Protein AF-A0A9E7W021-F1 (afdb_monomer)

Nearest PDB structures (foldseek):
  4r4e-assembly1_B  TM=9.719E-01  e=2.590E-05  Bacillus subtilis subsp. subtilis str. 168
  4r4e-assembly1_A  TM=9.359E-01  e=2.597E-04  Bacillus subtilis subsp. subtilis str. 168
  2zhg-assembly1_A-2  TM=7.734E-01  e=1.151E-04  Escherichia coli K-12
  2zhh-assembly1_A-2  TM=7.862E-01  e=1.151E-04  Escherichia coli K-12
  5i44-assembly1_D  TM=8.967E-01  e=3.910E-03  Bacillus subtilis subsp. subtilis str. 168

Structure (mmCIF, N/CA/C/O backbone):
data_AF-A0A9E7W021-F1
#
_entry.id   AF-A0A9E7W021-F1
#
loop_
_atom_site.group_PDB
_atom_site.id
_atom_site.type_symb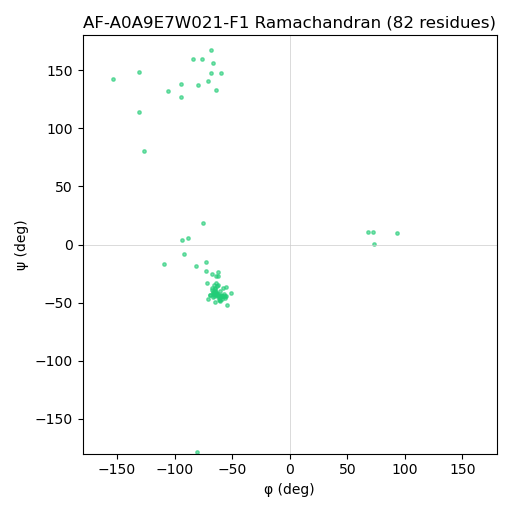ol
_atom_site.label_atom_id
_atom_site.label_alt_id
_atom_site.label_comp_id
_atom_site.label_asym_id
_atom_site.label_entity_id
_atom_site.label_seq_id
_atom_site.pdbx_PDB_ins_code
_atom_site.Cartn_x
_atom_site.Cartn_y
_atom_site.Cartn_z
_atom_site.occupancy
_atom_site.B_iso_or_equiv
_atom_site.auth_seq_id
_atom_site.auth_comp_id
_atom_site.auth_asym_id
_atom_site.auth_atom_id
_atom_site.pdbx_PDB_model_num
ATOM 1 N N . MET A 1 1 ? -5.128 10.458 8.065 1.00 94.81 1 MET A N 1
ATOM 2 C CA . MET A 1 1 ? -4.135 9.411 8.378 1.00 94.81 1 MET A CA 1
ATOM 3 C C . MET A 1 1 ? -4.767 8.341 9.253 1.00 94.81 1 MET A C 1
ATOM 5 O O . MET A 1 1 ? -5.552 8.687 10.126 1.00 94.81 1 MET A O 1
ATOM 9 N N . PHE A 1 2 ? -4.427 7.071 9.042 1.00 97.56 2 PHE A N 1
ATOM 10 C CA . PHE A 1 2 ? -5.032 5.911 9.706 1.00 97.56 2 PHE A CA 1
ATOM 11 C C . PHE A 1 2 ? -3.955 4.972 10.266 1.00 97.56 2 PHE A C 1
ATOM 13 O O . PHE A 1 2 ? -2.854 4.893 9.723 1.00 97.56 2 PHE A O 1
ATOM 20 N N . SER A 1 3 ? -4.249 4.284 11.373 1.00 97.75 3 SER A N 1
ATOM 21 C CA . SER A 1 3 ? -3.380 3.231 11.919 1.00 97.75 3 SER A CA 1
ATOM 22 C C . SER A 1 3 ? -3.499 1.944 11.098 1.00 97.75 3 SER A C 1
ATOM 24 O O . SER A 1 3 ? -4.507 1.731 10.427 1.00 97.75 3 SER A O 1
ATOM 26 N N . ILE A 1 4 ? -2.508 1.051 11.187 1.00 97.38 4 ILE A N 1
ATOM 27 C CA . ILE A 1 4 ? -2.537 -0.229 10.458 1.00 97.38 4 ILE A CA 1
ATOM 28 C C . ILE A 1 4 ? -3.768 -1.083 10.807 1.00 97.38 4 ILE A C 1
ATOM 30 O O . ILE A 1 4 ? -4.354 -1.690 9.918 1.00 97.38 4 ILE A O 1
ATOM 34 N N . SER A 1 5 ? -4.207 -1.076 12.070 1.00 97.69 5 SER A N 1
ATOM 35 C CA . SER A 1 5 ? -5.412 -1.797 12.498 1.00 97.69 5 SER A CA 1
ATOM 36 C C . SER A 1 5 ? -6.668 -1.213 11.853 1.00 97.69 5 SER A C 1
ATOM 38 O O . SER A 1 5 ? -7.473 -1.951 11.296 1.00 97.69 5 SER A O 1
ATOM 40 N N . ARG A 1 6 ? -6.796 0.123 11.827 1.00 98.1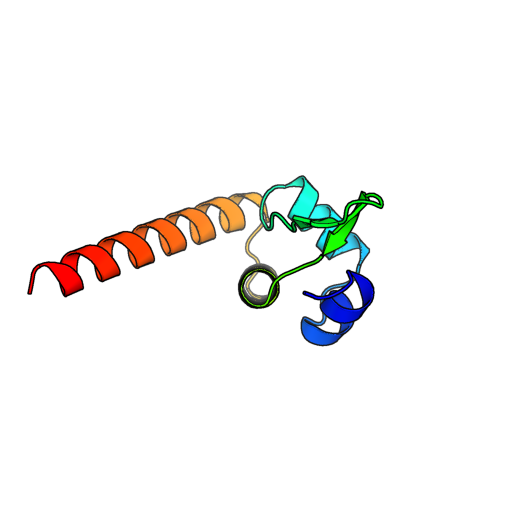2 6 ARG A N 1
ATOM 41 C CA . ARG A 1 6 ? -7.939 0.778 11.178 1.00 98.12 6 ARG A CA 1
ATOM 42 C C . ARG A 1 6 ? -7.943 0.555 9.666 1.00 98.12 6 ARG A C 1
ATOM 44 O O . ARG A 1 6 ? -9.001 0.422 9.067 1.00 98.12 6 ARG A O 1
ATOM 51 N N . VAL A 1 7 ? -6.773 0.505 9.037 1.00 98.25 7 VAL A N 1
ATOM 52 C 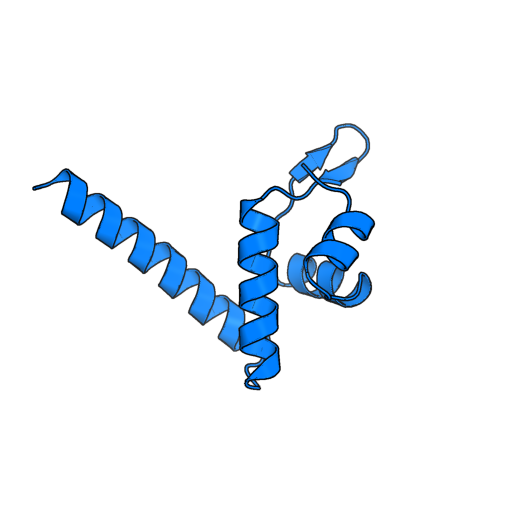CA . VAL A 1 7 ? -6.652 0.183 7.608 1.00 98.25 7 VAL A 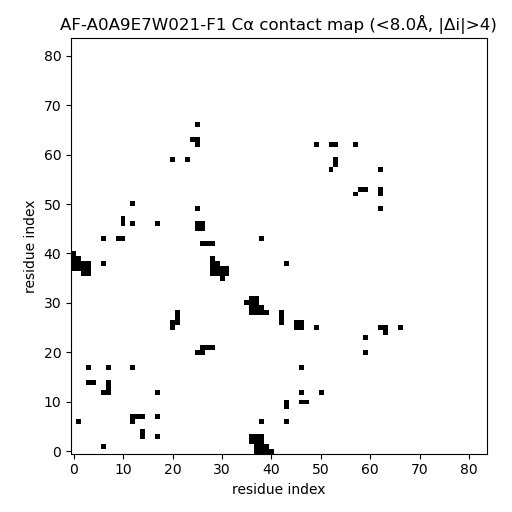CA 1
ATOM 53 C C . VAL A 1 7 ? -7.069 -1.255 7.328 1.00 98.25 7 VAL A C 1
ATOM 55 O O . VAL A 1 7 ? -7.767 -1.485 6.344 1.00 98.25 7 VAL A O 1
ATOM 58 N N . ALA A 1 8 ? -6.701 -2.207 8.188 1.00 98.06 8 ALA A N 1
ATOM 59 C CA . ALA A 1 8 ? -7.122 -3.599 8.044 1.00 98.06 8 ALA A CA 1
ATOM 60 C C . ALA A 1 8 ? -8.654 -3.726 8.046 1.00 98.06 8 ALA A C 1
ATOM 62 O O . ALA A 1 8 ? -9.215 -4.359 7.156 1.00 98.06 8 ALA A O 1
ATOM 63 N N . GLU A 1 9 ? -9.337 -3.027 8.958 1.00 97.56 9 GLU A N 1
ATOM 64 C CA . GLU A 1 9 ? -10.807 -2.946 8.982 1.00 97.56 9 GLU A CA 1
ATOM 65 C C . GLU A 1 9 ? -11.383 -2.319 7.702 1.00 97.56 9 GLU A C 1
ATOM 67 O O . GLU A 1 9 ? -12.333 -2.837 7.124 1.00 97.56 9 GLU A O 1
ATOM 72 N N . LEU A 1 10 ? -10.807 -1.208 7.230 1.00 97.12 10 LEU A N 1
ATOM 73 C CA . LEU A 1 10 ? -11.325 -0.461 6.074 1.00 97.12 10 LEU A CA 1
ATOM 74 C C . LEU A 1 10 ? -11.091 -1.153 4.722 1.00 97.12 10 LEU A C 1
ATOM 76 O O . LEU A 1 10 ? -11.759 -0.815 3.739 1.00 97.12 10 LEU A O 1
ATOM 80 N N . THR A 1 11 ? -10.106 -2.046 4.647 1.00 96.94 11 THR A N 1
ATOM 81 C CA . THR A 1 11 ? -9.684 -2.717 3.406 1.00 96.94 11 THR A CA 1
ATOM 82 C C . THR A 1 11 ? -10.050 -4.197 3.372 1.00 96.94 11 THR A C 1
ATOM 84 O O . THR A 1 11 ? -10.001 -4.794 2.303 1.00 96.94 11 THR A O 1
ATOM 87 N N . GLY A 1 12 ? -10.378 -4.804 4.518 1.00 95.94 12 GLY A N 1
ATOM 88 C CA . GLY A 1 12 ? -10.539 -6.256 4.637 1.00 95.94 12 GLY A CA 1
ATOM 89 C C . GLY A 1 12 ? -9.225 -7.034 4.471 1.00 95.94 12 GLY A C 1
ATOM 90 O O . GLY A 1 12 ? -9.234 -8.257 4.329 1.00 95.94 12 GLY A O 1
ATOM 91 N N . VAL A 1 13 ? -8.078 -6.346 4.460 1.00 97.25 13 VAL A N 1
ATOM 92 C CA . VAL A 1 13 ? -6.750 -6.953 4.335 1.00 97.25 13 VAL A CA 1
ATOM 93 C C . VAL A 1 13 ? -6.168 -7.174 5.727 1.00 97.25 13 VAL A C 1
ATOM 95 O O . VAL A 1 13 ? -6.064 -6.246 6.526 1.00 97.25 13 VAL A O 1
ATOM 98 N N . GLY A 1 14 ? -5.742 -8.404 6.021 1.00 97.62 14 GLY A N 1
ATOM 99 C CA . GLY A 1 14 ? -5.116 -8.728 7.302 1.00 97.62 14 GLY A CA 1
ATOM 100 C C . GLY A 1 14 ? -3.840 -7.916 7.559 1.00 97.62 14 GLY A C 1
ATOM 101 O O . GLY A 1 14 ? -3.074 -7.619 6.642 1.00 97.62 14 GLY A O 1
ATOM 102 N N . VAL A 1 15 ? -3.562 -7.600 8.828 1.00 98.06 15 VAL A N 1
ATOM 103 C CA . VAL A 1 15 ? -2.394 -6.791 9.238 1.00 98.06 15 VAL A CA 1
ATOM 104 C C . VAL A 1 15 ? -1.068 -7.381 8.741 1.00 98.06 15 VAL A C 1
ATOM 106 O O . VAL A 1 15 ? -0.169 -6.634 8.358 1.00 98.06 15 VAL A O 1
ATOM 109 N N . GLN A 1 16 ? -0.932 -8.709 8.720 1.00 98.06 16 GLN A N 1
ATOM 110 C CA . GLN A 1 16 ? 0.269 -9.366 8.201 1.00 98.06 16 GLN A CA 1
ATOM 111 C C . GLN A 1 16 ? 0.439 -9.139 6.691 1.00 98.06 16 GLN A C 1
ATOM 113 O O . GLN A 1 16 ? 1.540 -8.809 6.254 1.00 98.06 16 GLN A O 1
ATOM 118 N N . SER A 1 17 ? -0.641 -9.232 5.911 1.00 97.75 17 SER A N 1
ATOM 119 C CA . SER A 1 17 ? -0.630 -8.929 4.476 1.00 97.75 17 SER A CA 1
ATOM 120 C C . SER A 1 17 ? -0.314 -7.456 4.219 1.00 97.75 17 SER A C 1
ATOM 122 O O . SER A 1 17 ? 0.511 -7.159 3.368 1.00 97.75 17 SER A O 1
ATOM 124 N N . LEU A 1 18 ? -0.856 -6.527 5.016 1.00 98.25 18 LEU A N 1
ATOM 125 C CA . LEU A 1 18 ? -0.502 -5.103 4.918 1.00 98.25 18 LEU A CA 1
ATOM 126 C C . LEU A 1 18 ? 1.006 -4.863 5.095 1.00 98.25 18 LEU A C 1
ATOM 128 O O . LEU A 1 18 ? 1.610 -4.122 4.322 1.00 98.25 18 LEU A O 1
ATOM 132 N N . ARG A 1 19 ? 1.634 -5.520 6.079 1.00 97.81 19 ARG A N 1
ATOM 133 C CA . ARG A 1 19 ? 3.095 -5.455 6.279 1.00 97.81 19 ARG A CA 1
ATOM 134 C C . ARG A 1 19 ? 3.855 -6.077 5.114 1.00 97.81 19 ARG A C 1
ATOM 136 O O . ARG A 1 19 ? 4.902 -5.575 4.728 1.00 97.81 19 ARG A O 1
ATOM 143 N N . GLN A 1 20 ? 3.334 -7.170 4.567 1.00 97.81 20 GLN A N 1
ATOM 144 C CA . GLN A 1 20 ? 3.918 -7.842 3.416 1.00 97.81 20 GLN A CA 1
ATOM 145 C C . GLN A 1 20 ? 3.873 -6.962 2.157 1.00 97.81 20 GLN A C 1
ATOM 147 O O . GLN A 1 20 ? 4.833 -6.955 1.388 1.00 97.81 20 GLN A O 1
ATOM 152 N N . TYR A 1 21 ? 2.774 -6.235 1.952 1.00 98.06 21 TYR A N 1
ATOM 153 C CA . TYR A 1 21 ? 2.588 -5.321 0.827 1.00 98.06 21 TYR A CA 1
ATOM 154 C C . TYR A 1 21 ? 3.511 -4.107 0.954 1.00 98.06 21 TYR A C 1
ATOM 156 O O . TYR A 1 21 ? 4.187 -3.769 -0.012 1.00 98.06 21 TYR A O 1
ATOM 164 N N . GLU A 1 22 ? 3.627 -3.525 2.154 1.00 97.75 22 GLU A N 1
ATOM 165 C CA . GLU A 1 22 ? 4.609 -2.470 2.452 1.00 97.75 22 GLU A CA 1
ATOM 166 C C . GLU A 1 22 ? 6.047 -2.948 2.202 1.00 97.75 22 GLU A C 1
ATOM 168 O O . GLU A 1 22 ? 6.813 -2.271 1.527 1.00 97.75 22 GLU A O 1
ATOM 173 N N . ALA A 1 23 ? 6.415 -4.139 2.686 1.00 97.19 23 ALA A N 1
ATOM 174 C CA . ALA A 1 23 ? 7.759 -4.693 2.497 1.00 97.19 23 ALA A CA 1
ATOM 175 C C . ALA A 1 23 ? 8.119 -4.936 1.021 1.00 97.19 23 ALA A C 1
ATOM 177 O O . ALA A 1 23 ? 9.295 -4.984 0.674 1.00 97.19 23 ALA A O 1
ATOM 178 N N . ARG A 1 24 ? 7.112 -5.098 0.156 1.00 96.75 24 ARG A N 1
ATOM 179 C CA . ARG A 1 24 ? 7.266 -5.219 -1.300 1.00 96.75 24 ARG A CA 1
ATOM 180 C C . ARG A 1 24 ? 7.121 -3.888 -2.042 1.00 96.75 24 ARG A C 1
ATOM 182 O O . ARG A 1 24 ? 7.116 -3.896 -3.265 1.00 96.75 24 ARG A O 1
ATOM 189 N N . GLY A 1 25 ? 6.965 -2.770 -1.334 1.00 97.19 25 GLY A N 1
ATOM 190 C CA . GLY A 1 25 ? 6.804 -1.446 -1.940 1.00 97.19 25 GLY A CA 1
ATOM 191 C C . GLY A 1 25 ? 5.444 -1.210 -2.603 1.00 97.19 25 GLY A C 1
ATOM 192 O O . GLY A 1 25 ? 5.262 -0.207 -3.282 1.00 97.19 25 GLY A O 1
ATOM 193 N N . LEU A 1 26 ? 4.456 -2.088 -2.395 1.00 97.75 26 LEU A N 1
ATOM 194 C CA . LEU A 1 26 ? 3.114 -1.918 -2.970 1.00 97.75 26 LEU A CA 1
ATOM 195 C C . LEU A 1 26 ? 2.325 -0.796 -2.288 1.00 97.75 26 LEU A C 1
ATOM 197 O O . LEU A 1 26 ? 1.297 -0.370 -2.800 1.00 97.75 26 LEU A O 1
ATOM 201 N N . VAL A 1 27 ? 2.774 -0.337 -1.124 1.00 97.69 27 VAL A N 1
ATOM 202 C CA . VAL A 1 27 ? 2.261 0.836 -0.416 1.00 97.69 27 VAL A CA 1
ATOM 203 C C . VAL A 1 27 ? 3.385 1.398 0.450 1.00 97.69 27 VAL A C 1
ATOM 205 O O . VAL A 1 27 ? 4.133 0.629 1.056 1.00 97.69 27 VAL A O 1
ATOM 208 N N . THR A 1 28 ? 3.480 2.721 0.551 1.00 97.06 28 THR A N 1
ATOM 209 C CA . THR A 1 28 ? 4.548 3.388 1.309 1.00 97.06 28 THR A CA 1
ATOM 210 C C . THR A 1 28 ? 3.926 4.358 2.311 1.00 97.06 28 THR A C 1
ATOM 212 O O . THR A 1 28 ? 3.845 5.556 2.047 1.00 97.06 28 THR A O 1
ATOM 215 N N . PRO A 1 29 ? 3.449 3.862 3.469 1.00 97.31 29 PRO A N 1
ATOM 216 C CA . PRO A 1 29 ? 2.835 4.715 4.472 1.00 97.31 29 PRO A CA 1
ATOM 217 C C . PRO A 1 29 ? 3.872 5.638 5.106 1.00 97.31 29 PRO A C 1
ATOM 219 O O . PRO A 1 29 ? 5.018 5.252 5.356 1.00 97.31 29 PRO A O 1
ATOM 222 N N . MET A 1 30 ? 3.435 6.831 5.494 1.00 97.44 30 MET A N 1
ATOM 223 C CA . MET A 1 30 ? 4.267 7.719 6.297 1.00 97.44 30 MET A CA 1
ATOM 224 C C . MET A 1 30 ? 4.513 7.131 7.690 1.00 97.44 30 MET A C 1
ATOM 226 O O . MET A 1 30 ? 3.717 6.354 8.232 1.00 97.44 30 MET A O 1
ATOM 230 N N . ARG A 1 31 ? 5.607 7.553 8.321 1.00 95.75 31 ARG A N 1
ATOM 231 C CA . ARG A 1 31 ? 5.882 7.290 9.735 1.00 95.75 31 ARG A CA 1
ATOM 232 C C . ARG A 1 31 ? 5.655 8.575 10.526 1.00 95.75 31 ARG A C 1
ATOM 234 O O . ARG A 1 31 ? 6.109 9.635 10.114 1.00 95.75 31 ARG A O 1
ATOM 241 N N . SER A 1 32 ? 4.921 8.496 11.636 1.00 94.81 32 SER A N 1
ATOM 242 C CA . SER A 1 32 ? 4.857 9.602 12.604 1.00 94.81 32 SER A CA 1
ATOM 243 C C . SER A 1 32 ? 6.205 9.776 13.309 1.00 94.81 32 SER A C 1
ATOM 245 O O . SER A 1 32 ? 7.000 8.840 13.303 1.00 94.81 32 SER A O 1
ATOM 247 N N . GLU A 1 33 ? 6.403 10.881 14.031 1.00 92.75 33 GLU A N 1
ATOM 248 C CA . GLU A 1 33 ? 7.611 11.116 14.848 1.00 92.75 33 GLU A CA 1
ATOM 249 C C . GLU A 1 33 ? 7.937 9.940 15.788 1.00 92.75 33 GLU A C 1
ATOM 251 O O . GLU A 1 33 ? 9.071 9.483 15.842 1.00 92.75 33 GLU A O 1
ATOM 256 N N . GLY A 1 34 ? 6.926 9.339 16.429 1.00 93.38 34 GLY A N 1
ATOM 257 C CA . GLY A 1 34 ? 7.086 8.12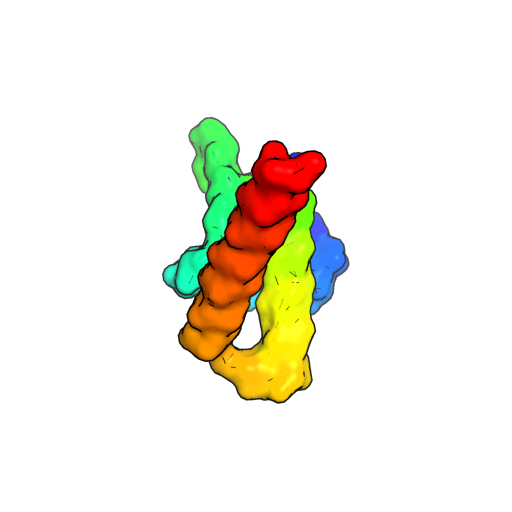3 17.244 1.00 93.38 34 GLY A CA 1
ATOM 258 C C . GLY A 1 34 ? 7.262 6.807 16.461 1.00 93.38 34 GLY A C 1
ATOM 259 O O . GLY A 1 34 ? 6.940 5.743 16.980 1.00 93.38 34 GLY A O 1
ATOM 260 N N . GLY A 1 35 ? 7.639 6.844 15.179 1.00 93.88 35 GLY A N 1
ATOM 261 C CA . GLY A 1 35 ? 7.935 5.665 14.345 1.00 93.88 3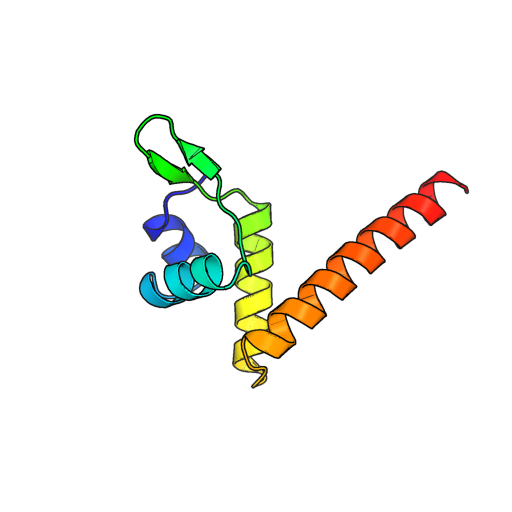5 GLY A CA 1
ATOM 262 C C . GLY A 1 35 ? 6.732 4.821 13.887 1.00 93.88 35 GLY A C 1
ATOM 263 O O . GLY A 1 35 ? 6.893 3.820 13.174 1.00 93.88 35 GLY A O 1
ATOM 264 N N . THR A 1 36 ? 5.508 5.205 14.257 1.00 94.56 36 THR A N 1
ATOM 265 C CA . THR A 1 36 ? 4.284 4.454 13.938 1.00 94.56 36 THR A CA 1
ATOM 266 C C . THR A 1 36 ? 3.817 4.711 12.504 1.00 94.56 36 THR A C 1
ATOM 268 O O . THR A 1 36 ? 3.795 5.849 12.041 1.00 94.56 36 THR A O 1
ATOM 271 N N . ARG A 1 37 ? 3.393 3.651 11.801 1.00 96.69 37 ARG A N 1
ATOM 272 C CA . ARG A 1 37 ? 2.824 3.734 10.443 1.00 96.69 37 ARG A CA 1
ATOM 273 C C . ARG A 1 37 ? 1.518 4.518 10.428 1.00 96.69 37 ARG A C 1
ATOM 275 O O . ARG A 1 37 ? 0.614 4.244 11.222 1.00 96.69 37 ARG A O 1
ATOM 282 N N . ARG A 1 38 ? 1.408 5.440 9.482 1.00 97.81 38 ARG A N 1
ATOM 283 C CA . ARG A 1 38 ? 0.240 6.276 9.237 1.00 97.81 38 ARG A CA 1
ATOM 284 C C . ARG A 1 38 ? -0.088 6.225 7.750 1.00 97.81 38 ARG A C 1
ATOM 286 O O . ARG A 1 38 ? 0.678 6.710 6.930 1.00 97.81 38 ARG A O 1
ATOM 293 N N . PHE A 1 39 ? -1.236 5.639 7.438 1.00 98.12 39 PHE A N 1
ATOM 294 C CA . PHE A 1 39 ? -1.702 5.456 6.068 1.00 98.12 39 PHE A CA 1
ATOM 295 C C . PHE A 1 39 ? -2.626 6.606 5.664 1.00 98.12 39 PHE A C 1
ATOM 297 O O . PHE A 1 39 ? -3.470 7.040 6.460 1.00 98.12 39 PHE A O 1
ATOM 304 N N . SER A 1 40 ? -2.482 7.110 4.448 1.00 98.38 40 SER A N 1
ATOM 305 C CA . SER A 1 40 ? -3.357 8.120 3.858 1.00 98.38 40 SER A CA 1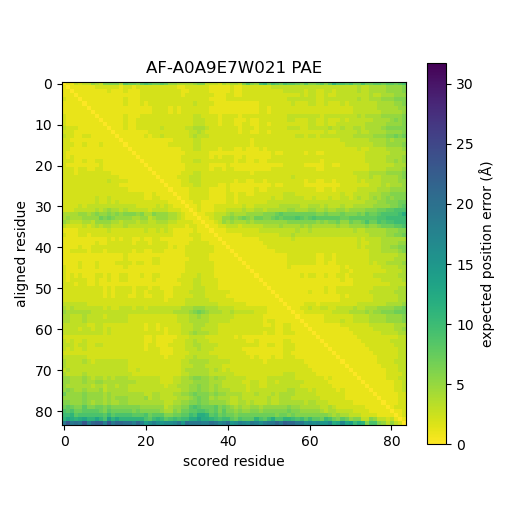
ATOM 306 C C . SER A 1 40 ? -4.647 7.491 3.304 1.00 98.38 40 SER A C 1
ATOM 308 O O . SER A 1 40 ? -4.899 6.291 3.438 1.00 98.38 40 SER A O 1
ATOM 310 N N . ARG A 1 41 ? -5.523 8.312 2.709 1.00 97.81 41 ARG A N 1
ATOM 311 C CA . ARG A 1 41 ? -6.678 7.794 1.954 1.00 97.81 41 ARG A CA 1
ATOM 312 C C . ARG A 1 41 ? -6.246 7.155 0.630 1.00 97.81 41 ARG A C 1
ATOM 314 O O . ARG A 1 41 ? -6.867 6.181 0.216 1.00 97.81 41 ARG A O 1
ATOM 321 N N . GLU A 1 42 ? -5.191 7.674 0.009 1.00 97.06 42 GLU A N 1
ATOM 322 C CA . GLU A 1 42 ? -4.610 7.127 -1.224 1.00 97.06 42 GLU A CA 1
ATOM 323 C C . GLU A 1 42 ? -3.998 5.751 -0.962 1.00 97.06 42 GLU A C 1
ATOM 325 O O . GLU A 1 42 ? -4.269 4.820 -1.713 1.00 97.06 42 GLU A O 1
ATOM 330 N N . ASP A 1 43 ? -3.306 5.575 0.170 1.00 98.19 43 ASP A N 1
ATOM 331 C CA . ASP A 1 43 ? -2.801 4.265 0.593 1.00 98.19 43 ASP A CA 1
ATOM 332 C C . ASP A 1 43 ? -3.931 3.235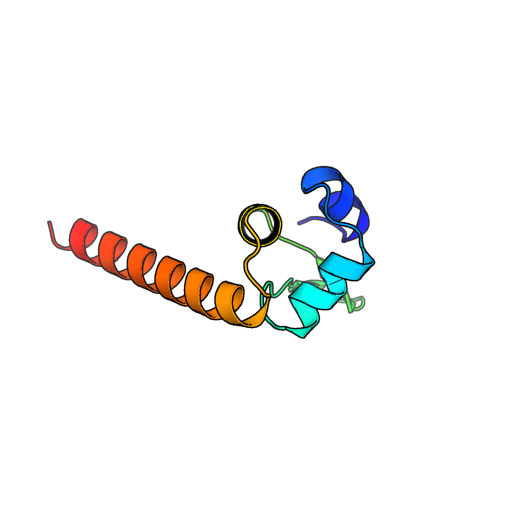 0.713 1.00 98.19 43 ASP A C 1
ATOM 334 O O . ASP A 1 43 ? -3.796 2.096 0.277 1.00 98.19 43 ASP A O 1
ATOM 338 N N . ILE A 1 44 ? -5.076 3.627 1.284 1.00 98.25 44 ILE A N 1
ATOM 339 C CA . ILE A 1 44 ? -6.247 2.747 1.415 1.00 98.25 44 ILE A CA 1
ATOM 340 C C . ILE A 1 44 ? -6.815 2.382 0.039 1.00 98.25 44 ILE A C 1
ATOM 342 O O . ILE A 1 44 ? -7.168 1.223 -0.180 1.00 98.25 44 ILE A O 1
ATOM 346 N N . ALA A 1 45 ? -6.909 3.342 -0.884 1.00 97.38 45 ALA A N 1
ATOM 347 C CA . ALA A 1 45 ? -7.360 3.078 -2.248 1.00 97.38 45 ALA A CA 1
ATOM 348 C C . ALA A 1 45 ? -6.403 2.117 -2.973 1.00 97.38 45 ALA A C 1
ATOM 350 O O . ALA A 1 45 ? -6.847 1.123 -3.548 1.00 97.38 45 ALA A O 1
ATOM 351 N N . ARG A 1 46 ? -5.090 2.347 -2.850 1.00 98.00 46 ARG A N 1
ATOM 352 C CA . ARG A 1 46 ? -4.048 1.470 -3.394 1.00 98.00 46 ARG A CA 1
ATOM 353 C C . ARG A 1 46 ? -4.133 0.061 -2.809 1.00 98.00 46 ARG A C 1
ATOM 355 O O . ARG A 1 46 ? -4.098 -0.913 -3.549 1.00 98.00 46 ARG A O 1
ATOM 362 N N . LEU A 1 47 ? -4.334 -0.071 -1.499 1.00 98.38 47 LEU A N 1
ATOM 363 C CA . LEU A 1 47 ? -4.482 -1.364 -0.822 1.00 98.38 47 LEU A CA 1
ATOM 364 C C . LEU A 1 47 ? -5.734 -2.138 -1.250 1.00 98.38 47 LEU A C 1
ATOM 366 O O . LEU A 1 47 ? -5.673 -3.359 -1.388 1.00 98.38 47 LEU A O 1
ATOM 370 N N . ARG A 1 48 ? -6.855 -1.449 -1.491 1.00 97.81 48 ARG A N 1
ATOM 371 C CA . ARG A 1 48 ? -8.051 -2.072 -2.081 1.00 97.81 48 ARG A CA 1
ATOM 372 C C . ARG A 1 48 ? -7.767 -2.571 -3.491 1.00 97.81 48 ARG A C 1
ATOM 374 O O . ARG A 1 48 ? -8.114 -3.703 -3.803 1.00 97.81 48 ARG A O 1
ATOM 381 N N . ARG A 1 49 ? -7.040 -1.789 -4.292 1.00 97.81 49 ARG A N 1
ATOM 382 C CA . ARG A 1 49 ? -6.634 -2.211 -5.634 1.00 97.81 49 ARG A CA 1
ATOM 383 C C . ARG A 1 49 ? -5.711 -3.430 -5.610 1.00 97.81 49 ARG A C 1
ATOM 385 O O . ARG A 1 49 ? -5.920 -4.366 -6.372 1.00 97.81 49 ARG A O 1
ATOM 392 N N . VAL A 1 50 ? -4.730 -3.454 -4.706 1.00 98.31 50 VAL A N 1
ATOM 393 C CA . VAL A 1 50 ? -3.883 -4.637 -4.473 1.00 98.31 50 VAL A CA 1
ATOM 394 C C . VAL A 1 50 ? -4.752 -5.845 -4.132 1.00 98.31 50 VAL A C 1
ATOM 396 O O . VAL A 1 50 ? -4.549 -6.916 -4.695 1.00 98.31 50 VAL A O 1
ATOM 399 N N . ARG A 1 51 ? -5.734 -5.679 -3.236 1.00 97.38 51 ARG A N 1
ATOM 400 C CA . ARG A 1 51 ? -6.636 -6.761 -2.834 1.00 97.38 51 ARG A CA 1
ATOM 401 C C . ARG A 1 51 ? -7.446 -7.306 -4.011 1.00 97.38 51 ARG A C 1
ATOM 403 O O . ARG A 1 51 ? -7.448 -8.514 -4.202 1.00 97.38 51 ARG A O 1
ATOM 410 N N . GLU A 1 52 ? -8.047 -6.435 -4.814 1.00 97.56 52 GLU A N 1
ATOM 411 C CA . GLU A 1 52 ? -8.778 -6.825 -6.028 1.00 97.56 52 GLU A CA 1
ATOM 412 C C . GLU A 1 52 ? -7.900 -7.635 -6.989 1.00 97.56 52 GLU A C 1
ATOM 414 O O . GLU A 1 52 ? -8.333 -8.656 -7.515 1.00 97.56 52 GLU A O 1
ATOM 419 N N . LEU A 1 53 ? -6.654 -7.201 -7.205 1.00 97.94 53 LEU A N 1
ATOM 420 C CA . LEU A 1 53 ? -5.723 -7.897 -8.092 1.00 97.94 53 LEU A CA 1
ATOM 421 C C . LEU A 1 53 ? -5.314 -9.272 -7.537 1.00 97.94 53 LEU A C 1
ATOM 423 O O . LEU A 1 53 ? -5.191 -10.230 -8.298 1.00 97.94 53 LEU A O 1
ATOM 427 N N . VAL A 1 54 ? -5.143 -9.390 -6.218 1.00 97.44 54 VAL A N 1
ATOM 428 C CA . VAL A 1 54 ? -4.915 -10.685 -5.557 1.00 97.44 54 VAL A CA 1
ATOM 429 C C . VAL A 1 54 ? -6.130 -11.599 -5.711 1.00 97.44 54 VAL A C 1
ATOM 431 O O . VAL A 1 54 ? -5.959 -12.775 -6.023 1.00 97.44 54 VAL A O 1
ATOM 434 N N . ASP A 1 55 ? -7.345 -11.075 -5.531 1.00 97.00 55 ASP A N 1
ATOM 435 C CA . ASP A 1 55 ? -8.583 -11.861 -5.618 1.00 97.00 55 ASP A CA 1
ATOM 436 C C . ASP A 1 55 ? -8.816 -12.428 -7.036 1.00 97.00 55 ASP A C 1
ATOM 438 O O . ASP A 1 55 ? -9.407 -13.497 -7.173 1.00 97.00 55 ASP A O 1
ATOM 442 N N . VAL A 1 56 ? -8.294 -11.779 -8.087 1.00 97.12 56 VAL A N 1
ATOM 443 C CA . VAL A 1 56 ? -8.301 -12.313 -9.469 1.00 97.12 56 VAL A CA 1
ATOM 444 C C . VAL A 1 56 ? -7.088 -13.195 -9.806 1.00 97.12 56 VAL A C 1
ATOM 446 O O . VAL A 1 56 ? -6.931 -13.619 -10.949 1.00 97.12 56 VAL A O 1
ATOM 449 N N . GLY A 1 57 ? -6.228 -13.490 -8.827 1.00 97.00 57 GLY A N 1
ATOM 450 C CA . GLY A 1 57 ? -5.117 -14.436 -8.958 1.00 97.00 57 GLY A CA 1
ATOM 451 C C . GLY A 1 57 ? -3.772 -13.831 -9.369 1.00 97.00 57 GLY A C 1
ATOM 452 O O . GLY A 1 57 ? -2.834 -14.580 -9.650 1.00 97.00 57 GLY A O 1
ATOM 453 N N . ALA A 1 58 ? -3.629 -12.502 -9.395 1.00 97.56 58 ALA A N 1
ATOM 454 C CA . ALA A 1 58 ? -2.337 -11.881 -9.665 1.00 97.56 58 ALA A CA 1
ATOM 455 C C . ALA A 1 58 ? -1.375 -12.075 -8.481 1.00 97.56 58 ALA A C 1
ATOM 457 O O . ALA A 1 58 ? -1.742 -11.959 -7.310 1.00 97.56 58 ALA A O 1
ATOM 458 N N . ASN A 1 59 ? -0.102 -12.330 -8.784 1.00 97.12 59 ASN A N 1
ATOM 459 C CA . ASN A 1 59 ? 0.937 -12.398 -7.762 1.00 97.12 59 ASN A CA 1
ATOM 460 C C . ASN A 1 59 ? 1.475 -10.993 -7.431 1.00 97.12 59 ASN A C 1
ATOM 462 O O . ASN A 1 59 ? 1.380 -10.063 -8.234 1.00 97.12 59 ASN A O 1
ATOM 466 N N . LEU A 1 60 ? 2.103 -10.838 -6.263 1.00 96.75 60 LEU A N 1
ATOM 467 C CA . LEU A 1 60 ? 2.543 -9.524 -5.773 1.00 96.75 60 LEU A CA 1
ATOM 468 C C . LEU A 1 60 ? 3.584 -8.831 -6.670 1.00 96.75 60 LEU A C 1
ATOM 470 O O . LEU A 1 60 ? 3.625 -7.606 -6.684 1.00 96.75 60 LEU A O 1
ATOM 474 N N . ALA A 1 61 ? 4.395 -9.579 -7.427 1.00 97.12 61 ALA A N 1
ATOM 475 C CA . ALA A 1 61 ? 5.348 -8.986 -8.366 1.00 97.12 61 ALA A CA 1
ATOM 476 C C . ALA A 1 61 ? 4.624 -8.376 -9.576 1.00 97.12 61 ALA A C 1
ATOM 478 O O . ALA A 1 61 ? 4.855 -7.219 -9.915 1.00 97.12 61 ALA A O 1
ATOM 479 N N . SER A 1 62 ? 3.684 -9.119 -10.171 1.00 97.81 62 SER A N 1
ATOM 480 C CA . SER A 1 62 ? 2.837 -8.604 -11.254 1.00 97.81 62 SER A CA 1
ATOM 481 C C . SER A 1 62 ? 1.971 -7.425 -10.808 1.00 97.81 62 SER A C 1
ATOM 483 O O . SER A 1 62 ? 1.778 -6.486 -11.571 1.00 97.81 62 SER A O 1
ATOM 485 N N . ILE A 1 63 ? 1.505 -7.431 -9.555 1.00 98.50 63 ILE A N 1
ATOM 486 C CA . ILE A 1 63 ? 0.732 -6.323 -8.987 1.00 98.50 63 ILE A CA 1
ATOM 487 C C . ILE A 1 63 ? 1.562 -5.043 -8.928 1.00 98.50 63 ILE A C 1
ATOM 489 O O . ILE A 1 63 ? 1.039 -3.999 -9.294 1.00 98.50 63 ILE A O 1
ATOM 493 N N . GLY A 1 64 ? 2.834 -5.116 -8.522 1.00 97.88 64 GLY A N 1
ATOM 494 C CA . GLY A 1 64 ? 3.727 -3.952 -8.539 1.00 97.88 64 GLY A CA 1
ATOM 495 C C . GLY A 1 64 ? 3.782 -3.300 -9.921 1.00 97.88 64 GLY A C 1
ATOM 496 O O . GLY A 1 64 ? 3.446 -2.131 -10.058 1.00 97.88 64 GLY A O 1
ATOM 497 N N . ILE A 1 65 ? 4.056 -4.102 -10.955 1.00 97.88 65 ILE A N 1
ATOM 498 C CA . ILE A 1 65 ? 4.116 -3.634 -12.351 1.00 97.88 65 ILE A CA 1
ATOM 499 C C . ILE A 1 65 ? 2.785 -3.006 -12.790 1.00 97.88 65 ILE A C 1
ATOM 501 O O . ILE A 1 65 ? 2.772 -1.952 -13.421 1.00 97.88 65 ILE A O 1
ATOM 505 N N . ILE A 1 66 ? 1.654 -3.637 -12.459 1.00 97.81 66 ILE A N 1
ATOM 506 C CA . ILE A 1 66 ? 0.326 -3.109 -12.803 1.00 97.81 66 ILE A CA 1
ATOM 507 C C . ILE A 1 66 ? 0.102 -1.743 -12.155 1.00 97.81 66 ILE A C 1
ATOM 509 O O . ILE A 1 66 ? -0.391 -0.838 -12.821 1.00 97.81 66 ILE A O 1
ATOM 513 N N . LEU A 1 67 ? 0.434 -1.596 -10.872 1.00 97.69 67 LEU A N 1
ATOM 514 C CA . LEU A 1 67 ? 0.233 -0.340 -10.155 1.00 97.69 67 LEU A CA 1
ATOM 515 C C . LEU A 1 67 ? 1.120 0.773 -10.714 1.00 97.69 67 LEU A C 1
ATOM 517 O O . LEU A 1 67 ? 0.616 1.867 -10.939 1.00 97.69 67 LEU A O 1
ATOM 521 N N . ASP A 1 68 ? 2.386 0.483 -11.010 1.00 97.25 68 ASP A N 1
ATOM 522 C CA . ASP A 1 68 ? 3.310 1.469 -11.580 1.00 97.25 68 ASP A CA 1
ATOM 523 C C . ASP A 1 68 ? 2.814 1.965 -12.948 1.00 97.25 68 ASP A C 1
ATOM 525 O O . ASP A 1 68 ? 2.744 3.169 -13.196 1.00 97.25 68 ASP A O 1
ATOM 529 N N . LEU A 1 69 ? 2.353 1.047 -13.808 1.00 97.94 69 LEU A N 1
ATOM 530 C CA . LEU A 1 69 ? 1.743 1.398 -15.094 1.00 97.94 69 LEU A CA 1
ATOM 531 C C . LEU A 1 69 ? 0.449 2.211 -14.923 1.00 97.94 69 LEU A C 1
ATOM 533 O O . LEU A 1 69 ? 0.159 3.097 -15.729 1.00 97.94 69 LEU A O 1
ATOM 537 N N . GLN A 1 70 ? -0.356 1.924 -13.895 1.00 96.25 70 GLN A N 1
ATOM 538 C CA . GLN A 1 70 ? -1.563 2.698 -13.587 1.00 96.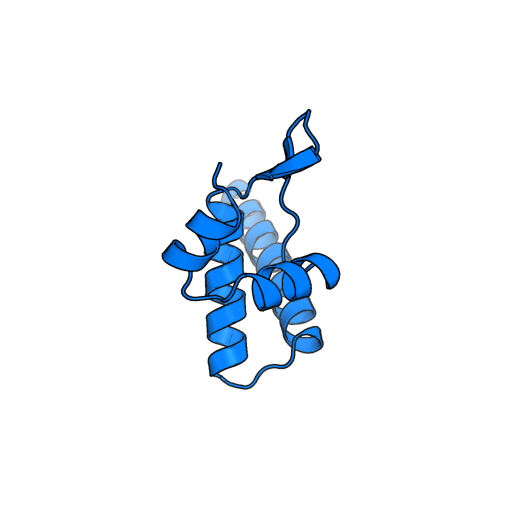25 70 GLN A CA 1
ATOM 539 C C . GLN A 1 70 ? -1.228 4.118 -13.105 1.00 96.25 70 GLN A C 1
ATOM 541 O O . GLN A 1 70 ? -1.913 5.068 -13.501 1.00 96.25 70 GLN A O 1
ATOM 546 N N . ASP A 1 71 ? -0.182 4.272 -12.295 1.00 95.81 71 ASP A N 1
ATOM 547 C CA . ASP A 1 71 ? 0.292 5.563 -11.793 1.00 95.81 71 ASP A CA 1
ATOM 548 C C . ASP A 1 71 ? 0.853 6.424 -12.941 1.00 95.81 71 ASP A C 1
ATOM 550 O O . ASP A 1 71 ? 0.481 7.596 -13.090 1.00 95.81 71 ASP A O 1
ATOM 554 N N . GLU A 1 72 ? 1.664 5.830 -13.822 1.00 97.62 72 GLU A N 1
ATOM 555 C CA . GLU A 1 72 ? 2.180 6.482 -15.031 1.00 97.62 72 GLU A CA 1
ATOM 556 C C . GLU A 1 72 ? 1.037 6.910 -15.961 1.00 97.62 72 GLU A C 1
ATOM 558 O O . GLU A 1 72 ? 0.954 8.070 -16.370 1.00 97.62 72 GLU A O 1
ATOM 563 N N . ASN A 1 73 ? 0.081 6.015 -16.231 1.00 97.88 73 ASN A N 1
ATOM 564 C CA . ASN A 1 73 ? -1.066 6.325 -17.084 1.00 97.88 73 ASN A CA 1
ATOM 565 C C . ASN A 1 73 ? -1.920 7.469 -16.517 1.00 97.88 73 ASN A C 1
ATOM 567 O O . ASN A 1 73 ? -2.386 8.335 -17.260 1.00 97.88 73 ASN A O 1
ATOM 571 N N . THR A 1 74 ? -2.112 7.490 -15.196 1.00 96.38 74 THR A N 1
ATOM 572 C CA . THR A 1 74 ? -2.841 8.562 -14.506 1.00 96.38 74 THR A CA 1
ATOM 573 C C . THR A 1 74 ? -2.131 9.903 -14.674 1.00 96.38 74 THR A C 1
ATOM 575 O O . THR A 1 74 ? -2.786 10.908 -14.968 1.00 96.38 74 THR A O 1
ATOM 578 N N . SER A 1 75 ? -0.803 9.905 -14.552 1.00 96.25 75 SER A N 1
ATOM 579 C CA . SER A 1 75 ? 0.042 11.092 -14.708 1.00 96.25 75 SER A CA 1
ATOM 580 C C . SER A 1 75 ? -0.009 11.627 -16.141 1.00 96.25 75 SER A C 1
ATOM 582 O O . SER A 1 75 ? -0.352 12.792 -16.348 1.00 96.25 75 SER A O 1
ATOM 584 N N . LEU A 1 76 ? 0.172 10.758 -17.140 1.00 97.38 76 LEU A N 1
ATOM 585 C CA . LEU A 1 76 ? 0.077 11.116 -18.561 1.00 97.38 76 LEU A CA 1
ATOM 586 C C . LEU A 1 76 ? -1.304 11.675 -18.928 1.00 97.38 76 LEU A C 1
ATOM 588 O O . LEU A 1 76 ? -1.421 12.689 -19.614 1.00 97.38 76 LEU A O 1
ATOM 592 N N . ARG A 1 77 ? -2.386 11.059 -18.436 1.00 96.94 77 ARG A N 1
ATOM 593 C CA . ARG A 1 77 ? -3.755 11.563 -18.653 1.00 96.94 77 ARG A CA 1
ATOM 594 C C . ARG A 1 77 ? -3.990 12.919 -18.003 1.00 96.94 77 ARG A C 1
ATOM 596 O O . ARG A 1 77 ? -4.799 13.707 -18.492 1.00 96.94 77 ARG A O 1
ATOM 603 N N . TYR A 1 78 ? -3.358 13.181 -16.865 1.00 96.88 78 TYR A N 1
ATOM 604 C CA . TYR A 1 78 ? -3.423 14.488 -16.232 1.00 96.88 78 TYR A CA 1
ATOM 605 C C . TYR A 1 78 ? -2.672 15.542 -17.052 1.00 96.88 78 TYR A C 1
ATOM 607 O O . TYR A 1 78 ? -3.222 16.613 -17.286 1.00 96.88 78 TYR A O 1
ATOM 615 N N . GLU A 1 79 ? -1.481 15.226 -17.557 1.00 96.69 79 GLU A N 1
ATOM 616 C CA . GLU A 1 79 ? -0.712 16.114 -18.435 1.00 96.69 79 GLU A CA 1
ATOM 617 C C . GLU A 1 79 ? -1.458 16.449 -19.726 1.00 96.69 79 GLU A C 1
ATOM 619 O O . GLU A 1 79 ? -1.623 17.629 -20.029 1.00 96.69 79 GLU A O 1
ATOM 624 N N . LEU A 1 80 ? -2.007 15.443 -20.416 1.00 96.94 80 LEU A N 1
ATOM 625 C CA . LEU A 1 80 ? -2.814 15.650 -21.622 1.00 96.94 80 LEU A CA 1
ATOM 626 C C . LEU A 1 80 ? -3.986 16.607 -21.372 1.00 96.94 80 LEU A C 1
ATOM 628 O O . LEU A 1 80 ? -4.205 17.522 -22.158 1.00 96.94 80 LEU A O 1
ATOM 632 N N . ARG A 1 81 ? -4.700 16.442 -20.250 1.00 97.06 81 ARG A N 1
ATOM 633 C CA . ARG A 1 81 ? -5.814 17.331 -19.875 1.00 97.06 81 ARG A CA 1
ATOM 634 C C . ARG A 1 81 ? -5.380 18.751 -19.531 1.00 97.06 81 ARG A C 1
ATOM 636 O O . ARG A 1 81 ? -6.205 19.644 -19.617 1.00 97.06 81 ARG A O 1
ATOM 643 N N . ARG A 1 82 ? -4.135 18.964 -19.096 1.00 96.06 82 ARG A N 1
ATOM 644 C CA . ARG A 1 82 ? -3.614 20.312 -18.810 1.00 96.06 82 ARG A CA 1
ATOM 645 C C . ARG A 1 82 ? -3.152 21.058 -20.060 1.00 96.06 82 ARG A C 1
ATOM 647 O O . ARG A 1 82 ? -2.962 22.265 -19.985 1.00 96.06 82 ARG A O 1
ATOM 654 N N . MET A 1 83 ? -2.911 20.345 -21.160 1.00 92.69 83 MET A N 1
ATOM 655 C CA . MET A 1 83 ? -2.471 20.921 -22.435 1.00 92.69 83 MET A CA 1
ATOM 656 C C . MET A 1 83 ? -3.631 21.268 -23.382 1.00 92.69 83 MET A C 1
ATOM 658 O O . MET A 1 83 ? -3.387 21.863 -24.430 1.00 92.69 83 MET A O 1
ATOM 662 N N . GLN A 1 84 ? -4.857 20.875 -23.033 1.00 79.31 84 GLN A N 1
ATOM 663 C CA . GLN A 1 84 ? -6.100 21.180 -23.748 1.00 79.31 84 GLN A CA 1
ATOM 664 C C . GLN A 1 84 ? -6.857 22.295 -23.030 1.00 79.31 84 GLN A C 1
ATOM 666 O O . GLN A 1 84 ? -7.476 23.113 -23.742 1.00 79.31 84 GLN A O 1
#

Mean predicted aligned error: 2.71 Å

Foldseek 3Di:
DDALVVLCVLQVPDSVVVVVCCVLVLAPFDADPVRGGDHDVVRSVSSNQVVVCVVVPDDSVVSVVVVVVVVVVVVVVVVVVVVD

Radius of gyration: 14.16 Å; Cα contacts (8 Å, |Δi|>4): 71; chains: 1; bounding box: 19×36×41 Å

Sequence (84 aa):
MFSISRVAELTGVGVQSLRQYEARGLVTPMRSEGGTRRFSREDIARLRRVRELVDVGANLASIGIILDLQDENTSLRYELRRMQ

pLDDT: mean 96.93, std 2.27, range [79.31, 98.5]

Secondary structure (DSSP, 8-state):
-B-HHHHHHHH---HHHHHHHHHTTS---EE-TTS-EEB-HHHHHHHHHHHHHHHTT--HHHHHHHHHHHHHHHHHHHHHHH--

Solvent-accessible surface area (backbone atoms only — not comparable to full-atom values): 4812 Å² total; per-residue (Å²): 117,37,46,62,69,57,46,20,70,77,53,74,44,53,63,68,54,53,52,52,36,38,76,68,65,65,39,84,61,48,63,45,96,88,69,46,62,32,31,49,72,66,49,50,53,46,51,39,52,53,47,55,42,44,75,75,66,49,50,75,69,61,44,45,56,52,50,53,52,50,53,51,51,53,50,51,54,49,51,56,63,73,76,109